Protein AF-A0A4R2BWL6-F1 (afdb_monomer_lite)

Secondary structure (DSSP, 8-state):
-EEEEEETTTTEEEEEEE--TTTTSSS-EEEEEEEEPPSSS--EEEEEEEEEETTEEEEEEEEE-S--

Foldseek 3Di:
DKDWDADPVVGGTPDIDDDCVCVVFADWDWDDWDWDDDPDPWIKIKTWTWGDDVPDTDIDIDIDRDDD

Sequence (68 aa):
MDLWCYDINQGKIVDSFLTLAGKSLTYREAEGMAVYGSTDATARLYFGFASGVTGDRRANFFYRNTLV

Radius of gyration: 13.99 Å; chains: 1; bounding box: 34×26×34 Å

Structure (mmCIF, N/CA/C/O backbone):
data_AF-A0A4R2BWL6-F1
#
_entry.id   AF-A0A4R2BWL6-F1
#
loop_
_atom_site.group_PDB
_atom_site.id
_atom_site.type_symbol
_atom_site.label_atom_id
_atom_site.label_alt_id
_atom_site.label_comp_id
_atom_site.label_asym_id
_atom_site.label_entity_id
_atom_site.label_seq_id
_atom_site.pdbx_PDB_ins_code
_atom_site.Cartn_x
_atom_site.Cartn_y
_atom_site.Cartn_z
_atom_site.occupancy
_atom_site.B_iso_or_equiv
_atom_site.auth_seq_id
_atom_site.auth_comp_id
_atom_site.auth_asym_id
_atom_site.auth_atom_id
_atom_site.pdbx_PDB_model_num
ATOM 1 N N . MET A 1 1 ? -1.881 -1.794 -8.373 1.00 83.12 1 MET A N 1
ATOM 2 C CA . MET A 1 1 ? -1.506 -2.137 -6.995 1.00 83.12 1 MET A CA 1
ATOM 3 C C . MET A 1 1 ? -2.697 -1.803 -6.144 1.00 83.12 1 MET A C 1
ATOM 5 O O . MET A 1 1 ? -3.071 -0.632 -6.096 1.00 83.12 1 MET A O 1
ATOM 9 N N . ASP A 1 2 ? -3.276 -2.822 -5.537 1.00 91.31 2 ASP A N 1
ATOM 10 C CA . ASP A 1 2 ? -4.397 -2.664 -4.627 1.00 91.31 2 ASP A CA 1
ATOM 11 C C . ASP A 1 2 ? -3.872 -2.610 -3.196 1.00 91.31 2 ASP A C 1
ATOM 13 O O . ASP A 1 2 ? -2.916 -3.300 -2.841 1.00 91.31 2 ASP A O 1
ATOM 17 N N . LEU A 1 3 ? -4.472 -1.738 -2.395 1.00 91.56 3 LEU A N 1
ATOM 18 C CA . LEU A 1 3 ? -4.296 -1.689 -0.951 1.00 91.56 3 LEU A CA 1
ATOM 19 C C . LEU A 1 3 ? -5.559 -2.264 -0.326 1.00 91.56 3 LEU A C 1
ATOM 21 O O . LEU A 1 3 ? -6.653 -1.806 -0.653 1.00 91.56 3 LEU A O 1
ATOM 25 N N . TRP A 1 4 ? -5.416 -3.245 0.558 1.00 94.19 4 TRP A N 1
ATOM 26 C CA . TRP A 1 4 ? -6.537 -3.847 1.276 1.00 94.19 4 TRP A CA 1
ATOM 27 C C . TRP A 1 4 ? -6.460 -3.501 2.755 1.00 94.19 4 TRP A C 1
ATOM 29 O O . TRP A 1 4 ? -5.402 -3.614 3.373 1.00 94.19 4 TRP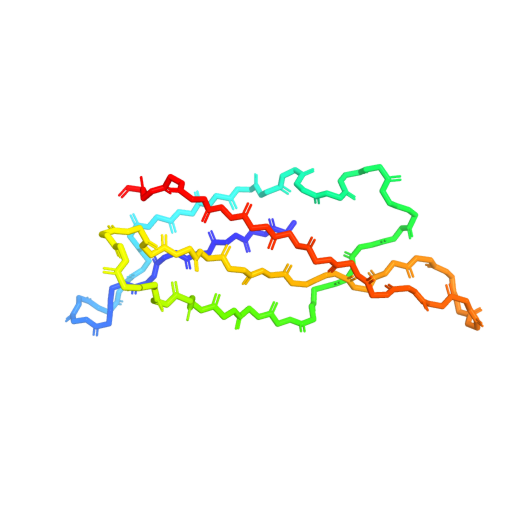 A O 1
ATOM 39 N N . CYS A 1 5 ? -7.596 -3.095 3.314 1.00 93.25 5 CYS A N 1
ATOM 40 C CA . CYS A 1 5 ? -7.778 -2.960 4.748 1.00 93.25 5 CYS A CA 1
ATOM 41 C C . CYS A 1 5 ? -8.457 -4.226 5.262 1.00 93.25 5 CYS A C 1
ATOM 43 O O . CYS A 1 5 ? -9.552 -4.575 4.816 1.00 93.25 5 CYS A O 1
ATOM 45 N N . TYR A 1 6 ? -7.802 -4.921 6.184 1.00 95.31 6 TYR A N 1
ATOM 46 C CA . TYR A 1 6 ? -8.313 -6.143 6.785 1.00 95.31 6 TYR A CA 1
ATOM 47 C C . TYR A 1 6 ? -8.596 -5.906 8.262 1.00 95.31 6 TYR A C 1
ATOM 49 O O . TYR A 1 6 ? -7.699 -5.533 9.020 1.00 95.31 6 TYR A O 1
ATOM 57 N N . ASP A 1 7 ? -9.837 -6.144 8.673 1.00 96.75 7 ASP A N 1
ATOM 58 C CA . ASP A 1 7 ? -10.192 -6.142 10.084 1.00 96.75 7 ASP A CA 1
ATOM 59 C C . ASP A 1 7 ? -9.809 -7.495 10.687 1.00 96.75 7 ASP A C 1
ATOM 61 O O . ASP A 1 7 ? -10.444 -8.522 10.434 1.00 96.75 7 ASP A O 1
ATOM 65 N N . ILE A 1 8 ? -8.753 -7.480 11.500 1.00 97.12 8 ILE A N 1
ATOM 66 C CA . ILE A 1 8 ? -8.223 -8.670 12.170 1.00 97.12 8 ILE A CA 1
ATOM 67 C C . ILE A 1 8 ? -9.178 -9.255 13.216 1.00 97.12 8 ILE A C 1
ATOM 69 O O . ILE A 1 8 ? -9.102 -10.450 13.485 1.00 97.12 8 ILE A O 1
ATOM 73 N N . ASN A 1 9 ? -10.084 -8.452 13.781 1.00 98.12 9 ASN A N 1
ATOM 74 C CA . ASN A 1 9 ? -11.057 -8.916 14.768 1.00 98.12 9 ASN A CA 1
ATOM 75 C C . ASN A 1 9 ? -12.268 -9.564 14.087 1.00 98.12 9 ASN A C 1
ATOM 77 O O . ASN A 1 9 ? -12.828 -10.524 14.609 1.00 98.12 9 ASN A O 1
ATOM 81 N N . GLN A 1 10 ? -12.674 -9.044 12.924 1.00 97.06 10 GLN A N 1
ATOM 82 C CA . GLN A 1 10 ? -13.802 -9.578 12.148 1.00 97.06 10 GLN A CA 1
ATOM 83 C C . GLN A 1 10 ? -13.393 -10.656 11.138 1.00 97.06 10 GLN A C 1
ATOM 85 O O . GLN A 1 10 ? -14.257 -11.358 10.615 1.00 97.06 10 GLN A O 1
ATOM 90 N N . GLY A 1 11 ? -12.098 -10.785 10.844 1.00 98.06 11 GLY A N 1
ATOM 91 C CA . GLY A 1 11 ? -11.577 -11.789 9.924 1.00 98.06 11 GLY A CA 1
ATOM 92 C C . GLY A 1 11 ? -11.961 -11.544 8.461 1.00 98.06 11 GLY A C 1
ATOM 93 O O . GLY A 1 11 ? -12.196 -12.500 7.723 1.00 98.06 11 GLY A O 1
ATOM 94 N N . LYS A 1 12 ? -12.085 -10.280 8.035 1.00 97.94 12 LYS A N 1
ATOM 95 C CA . LYS A 1 12 ? -12.485 -9.938 6.661 1.00 97.94 12 LYS A CA 1
ATOM 96 C C . LYS A 1 12 ? -11.836 -8.656 6.152 1.00 97.94 12 LYS A C 1
ATOM 98 O O . LYS A 1 12 ? -11.466 -7.771 6.921 1.00 97.94 12 LYS A O 1
ATOM 103 N N . ILE A 1 13 ? -11.769 -8.538 4.828 1.00 96.56 13 ILE A N 1
ATOM 104 C CA . ILE A 1 13 ? -11.456 -7.275 4.156 1.00 96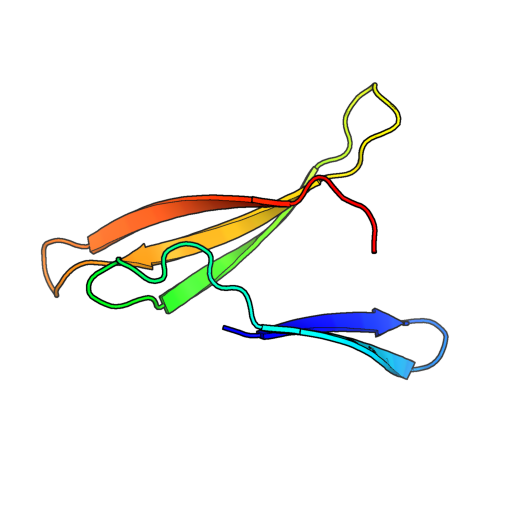.56 13 ILE A CA 1
ATOM 105 C C . ILE A 1 13 ? -12.629 -6.314 4.387 1.00 96.56 13 ILE A C 1
ATOM 107 O O . ILE A 1 13 ? -13.781 -6.671 4.134 1.00 96.56 13 ILE A O 1
ATOM 111 N N . VAL A 1 14 ? -12.333 -5.117 4.886 1.00 96.31 14 VAL A N 1
ATOM 112 C CA . VAL A 1 14 ? -13.320 -4.059 5.159 1.00 96.31 14 VAL A CA 1
ATOM 113 C C . VAL A 1 14 ? -13.228 -2.896 4.178 1.00 96.31 14 VAL A C 1
ATOM 115 O O . VAL A 1 14 ? -14.193 -2.152 4.052 1.00 96.31 14 VAL A O 1
ATOM 118 N N . ASP A 1 15 ? -12.108 -2.763 3.461 1.00 93.38 15 ASP A N 1
ATOM 119 C CA . ASP A 1 15 ? -11.950 -1.784 2.385 1.00 93.38 15 ASP A CA 1
ATOM 120 C C . ASP A 1 15 ? -10.874 -2.219 1.375 1.00 93.38 15 ASP A C 1
ATOM 122 O O . ASP A 1 15 ? -9.973 -3.005 1.688 1.00 93.38 15 ASP A O 1
ATOM 126 N N . SER A 1 16 ? -10.949 -1.684 0.159 1.00 93.19 16 SER A N 1
ATOM 127 C CA . SER A 1 16 ? -9.941 -1.862 -0.881 1.00 93.19 16 SER A CA 1
ATOM 128 C C . SER A 1 16 ? -9.810 -0.611 -1.742 1.00 93.19 16 SER A C 1
ATOM 130 O O . SER A 1 16 ? -10.807 -0.024 -2.155 1.00 93.19 16 SER A O 1
ATOM 132 N N . PHE A 1 17 ? -8.579 -0.239 -2.082 1.00 90.50 17 PHE A N 1
ATOM 133 C CA . PHE A 1 17 ? -8.304 0.942 -2.889 1.00 90.50 17 PHE A CA 1
ATOM 134 C C . PHE A 1 17 ? -7.234 0.675 -3.947 1.00 90.50 17 PHE A C 1
ATOM 136 O O . PHE A 1 17 ? -6.113 0.270 -3.630 1.00 90.50 17 PHE A O 1
ATOM 143 N N . LEU A 1 18 ? -7.548 0.991 -5.205 1.00 92.19 18 LEU A N 1
ATOM 144 C CA . LEU A 1 18 ? -6.577 0.984 -6.294 1.00 92.19 18 LEU A CA 1
ATOM 145 C C . LEU A 1 18 ? -5.749 2.274 -6.263 1.00 92.19 18 LEU A C 1
ATOM 147 O O . LEU A 1 18 ? -6.226 3.350 -6.629 1.00 92.19 18 LEU A O 1
ATOM 151 N N . THR A 1 19 ? -4.473 2.174 -5.888 1.00 90.81 19 THR A N 1
ATOM 152 C CA . THR A 1 19 ? -3.593 3.348 -5.864 1.00 90.81 19 THR A CA 1
ATOM 153 C C . THR A 1 19 ? -3.017 3.691 -7.240 1.00 90.81 19 THR A C 1
ATOM 155 O O . THR A 1 19 ? -2.404 2.860 -7.930 1.00 90.81 19 THR A O 1
ATOM 158 N N . LEU A 1 20 ? -3.154 4.969 -7.608 1.00 93.50 20 LEU A N 1
ATOM 159 C CA . LEU A 1 20 ? -2.537 5.579 -8.791 1.00 93.50 20 LEU A CA 1
ATOM 160 C C . LEU A 1 20 ? -1.146 6.171 -8.508 1.00 93.50 20 LEU A C 1
ATOM 162 O O . LEU A 1 20 ? -0.528 6.745 -9.404 1.00 93.50 20 LEU A O 1
ATOM 1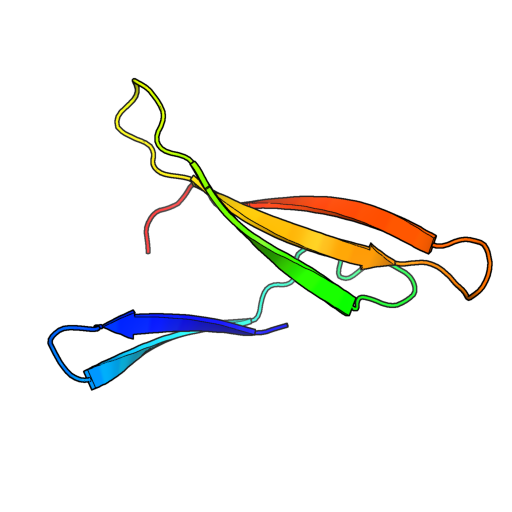66 N N . ALA A 1 21 ? -0.631 6.027 -7.284 1.00 93.62 21 ALA A N 1
ATOM 167 C CA . ALA A 1 21 ? 0.721 6.451 -6.947 1.00 93.62 21 ALA A CA 1
ATOM 168 C C . ALA A 1 21 ? 1.750 5.771 -7.862 1.00 93.62 21 ALA A C 1
ATOM 170 O O . ALA A 1 21 ? 1.698 4.557 -8.090 1.00 93.62 21 ALA A O 1
ATOM 171 N N . GLY A 1 22 ? 2.664 6.567 -8.416 1.00 93.56 22 GLY A N 1
ATOM 172 C CA . GLY A 1 22 ? 3.673 6.081 -9.352 1.00 93.56 22 GLY A CA 1
ATOM 173 C C . GLY A 1 22 ? 3.111 5.559 -10.680 1.00 93.56 22 GLY A C 1
ATOM 174 O O . GLY A 1 22 ? 3.801 4.801 -11.349 1.00 93.56 22 GLY A O 1
ATOM 175 N N . LYS A 1 23 ? 1.883 5.925 -11.090 1.00 95.00 23 LYS A N 1
ATOM 176 C CA . LYS A 1 23 ? 1.279 5.475 -12.367 1.00 95.00 23 LYS A CA 1
ATOM 177 C C . LYS A 1 23 ? 2.153 5.771 -13.595 1.00 95.00 23 LYS A C 1
ATOM 179 O O . LYS A 1 23 ? 2.078 5.037 -14.572 1.00 95.00 23 LYS A O 1
ATOM 184 N N . SER A 1 24 ? 2.947 6.838 -13.558 1.00 94.25 24 SER A N 1
ATOM 185 C CA . SER A 1 24 ? 3.856 7.225 -14.642 1.00 94.25 24 SER A CA 1
ATOM 186 C C . SER A 1 24 ? 5.191 6.472 -14.644 1.00 94.25 24 SER A C 1
ATOM 188 O O . SER A 1 24 ? 5.987 6.678 -15.556 1.00 94.25 24 SER A O 1
ATOM 190 N N . LEU A 1 25 ? 5.469 5.635 -13.639 1.00 94.06 25 LEU A N 1
ATOM 191 C CA . LEU A 1 25 ? 6.719 4.885 -13.558 1.00 94.06 25 LEU A CA 1
ATOM 192 C C . LEU A 1 25 ? 6.749 3.765 -14.605 1.00 9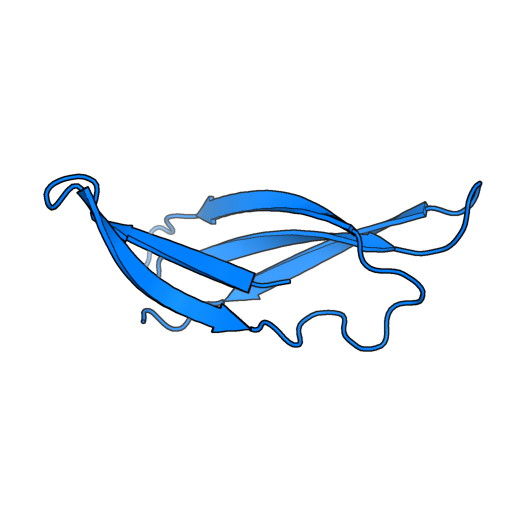4.06 25 LEU A C 1
ATOM 194 O O . LEU A 1 25 ? 5.788 3.009 -14.760 1.00 94.06 25 LEU A O 1
ATOM 198 N N . THR A 1 26 ? 7.884 3.630 -15.289 1.00 91.25 26 THR A N 1
ATOM 199 C CA . THR A 1 26 ? 8.171 2.471 -16.139 1.00 91.25 26 THR A CA 1
ATOM 200 C C . THR A 1 26 ? 8.341 1.253 -15.243 1.00 91.25 26 THR A C 1
ATOM 202 O O . THR A 1 26 ? 9.347 1.164 -14.545 1.00 91.25 26 THR A O 1
ATOM 205 N N . TYR A 1 27 ? 7.367 0.340 -15.270 1.00 89.12 27 TYR A N 1
ATOM 206 C CA . TYR A 1 27 ? 7.245 -0.788 -14.340 1.00 89.12 27 TYR A CA 1
ATOM 207 C C . TYR A 1 27 ? 7.029 -0.350 -12.879 1.00 89.12 27 TYR A C 1
ATOM 209 O O . TYR A 1 27 ? 7.557 0.658 -12.407 1.00 89.12 27 TYR A O 1
ATOM 217 N N . ARG A 1 28 ? 6.183 -1.092 -12.161 1.00 91.25 28 ARG A N 1
ATOM 218 C CA . ARG A 1 28 ? 5.797 -0.765 -10.785 1.00 91.25 28 ARG A CA 1
ATOM 219 C C . ARG A 1 28 ? 5.510 -2.044 -10.014 1.00 91.25 28 ARG A C 1
ATOM 221 O O . ARG A 1 28 ? 4.398 -2.565 -10.067 1.00 91.25 28 ARG A O 1
ATOM 228 N N . GLU A 1 29 ? 6.524 -2.521 -9.311 1.00 94.06 29 GLU A N 1
ATOM 229 C CA . GLU A 1 29 ? 6.473 -3.688 -8.430 1.00 94.06 29 GLU A CA 1
ATOM 230 C C . GLU A 1 29 ? 6.446 -3.218 -6.976 1.00 94.06 29 GLU A C 1
ATOM 232 O O . GLU A 1 29 ? 7.098 -2.234 -6.636 1.00 94.06 29 GLU A O 1
ATOM 237 N N . ALA A 1 30 ? 5.627 -3.846 -6.135 1.00 95.06 30 ALA A N 1
ATOM 238 C CA . ALA A 1 30 ? 5.440 -3.412 -4.756 1.00 95.06 30 ALA A CA 1
ATOM 239 C C . ALA A 1 30 ? 6.444 -4.052 -3.810 1.00 95.06 30 ALA A C 1
ATOM 241 O O . ALA A 1 30 ? 6.620 -5.262 -3.832 1.00 95.06 30 ALA A O 1
ATOM 242 N N . GLU A 1 31 ? 7.032 -3.229 -2.944 1.00 95.81 31 GLU A N 1
ATOM 243 C CA . GLU A 1 31 ? 8.223 -3.597 -2.164 1.00 95.81 31 GLU A CA 1
ATOM 244 C C . GLU A 1 31 ? 8.054 -3.304 -0.665 1.00 95.81 31 GLU A C 1
ATOM 246 O O . GLU A 1 31 ? 9.000 -2.974 0.048 1.00 95.81 31 GLU A O 1
ATOM 251 N N . GLY A 1 32 ? 6.816 -3.385 -0.177 1.00 95.12 32 GLY A N 1
ATOM 252 C CA . GLY A 1 32 ? 6.490 -3.238 1.239 1.00 95.12 32 GLY A CA 1
ATOM 253 C C . GLY A 1 32 ? 5.759 -1.949 1.603 1.00 95.12 32 GLY A C 1
ATOM 254 O O . GLY A 1 32 ? 5.545 -1.041 0.792 1.00 95.12 32 GLY A O 1
ATOM 255 N N . MET A 1 33 ? 5.323 -1.911 2.859 1.00 95.00 33 MET A N 1
ATOM 256 C CA . MET A 1 33 ? 4.517 -0.841 3.435 1.00 95.00 33 MET A CA 1
ATOM 257 C C . MET A 1 33 ? 4.782 -0.699 4.932 1.00 95.00 33 MET A C 1
ATOM 259 O O . MET A 1 33 ? 5.180 -1.658 5.591 1.00 95.00 33 MET A O 1
ATOM 263 N N . ALA A 1 34 ? 4.541 0.494 5.465 1.00 93.69 34 ALA A N 1
ATOM 264 C CA . ALA A 1 34 ? 4.675 0.792 6.883 1.00 93.69 34 ALA A CA 1
ATOM 265 C C . ALA A 1 34 ? 3.641 1.835 7.312 1.00 93.69 34 ALA A C 1
ATOM 267 O O . ALA A 1 34 ? 3.323 2.757 6.561 1.00 93.69 34 ALA A O 1
ATOM 268 N N . VAL A 1 35 ? 3.151 1.722 8.543 1.00 90.25 35 VAL A N 1
ATOM 269 C CA . VAL A 1 35 ? 2.380 2.787 9.188 1.00 90.25 35 VAL A CA 1
ATOM 270 C C . VAL A 1 35 ? 3.337 3.591 10.054 1.00 90.25 35 VAL A C 1
ATOM 272 O O . VAL A 1 35 ? 4.004 3.041 10.927 1.00 90.25 35 VAL A O 1
ATOM 275 N N . TYR A 1 36 ? 3.411 4.893 9.810 1.00 88.44 36 TYR A N 1
ATOM 276 C CA . TYR A 1 36 ? 4.159 5.817 10.651 1.00 88.44 36 TYR A CA 1
ATOM 277 C C . TYR A 1 36 ? 3.191 6.548 11.579 1.00 88.44 36 TYR A C 1
ATOM 279 O O . TYR A 1 36 ? 2.310 7.278 11.113 1.00 88.44 36 TYR A O 1
ATOM 287 N N . GLY A 1 37 ? 3.365 6.347 12.884 1.00 83.31 37 GLY A N 1
ATOM 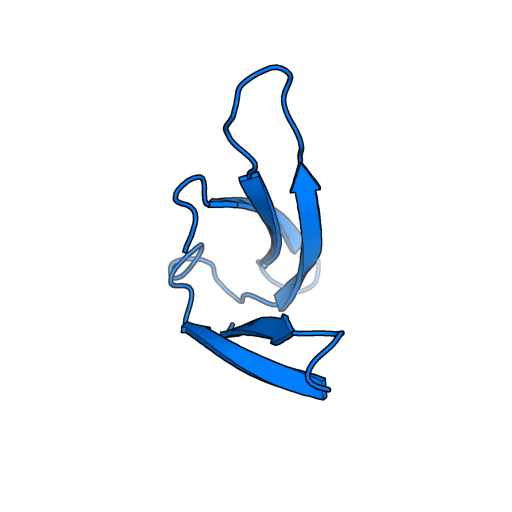288 C CA . GLY A 1 37 ? 2.751 7.182 13.910 1.00 83.31 37 GLY A CA 1
ATOM 289 C C . GLY A 1 37 ? 3.632 8.402 14.156 1.00 83.31 37 GLY A C 1
ATOM 290 O O . GLY A 1 37 ? 4.816 8.251 14.455 1.00 83.31 37 GLY A O 1
ATOM 291 N N . SER A 1 38 ? 3.079 9.603 14.000 1.00 69.88 38 SER A N 1
ATOM 292 C CA . SER A 1 38 ? 3.756 10.836 14.405 1.00 69.88 38 SER A CA 1
ATOM 293 C C . SER A 1 38 ? 3.370 11.215 15.842 1.00 69.88 38 SER A C 1
ATOM 295 O O . SER A 1 38 ? 2.501 10.595 16.449 1.00 69.88 38 SER A O 1
ATOM 297 N N . THR A 1 39 ? 4.023 12.238 16.395 1.00 76.38 39 THR A N 1
ATOM 298 C CA . THR A 1 39 ? 3.586 12.907 17.633 1.00 76.38 39 THR A CA 1
ATOM 299 C C . THR A 1 39 ? 2.317 13.735 17.422 1.00 76.38 39 THR A C 1
ATOM 301 O O . THR A 1 39 ? 1.679 14.136 18.392 1.00 76.38 39 THR A O 1
ATOM 304 N N . ASP A 1 40 ? 1.958 14.000 16.163 1.00 72.69 40 ASP A N 1
ATOM 305 C CA . ASP A 1 40 ? 0.669 14.557 15.772 1.00 72.69 40 ASP A CA 1
ATOM 306 C C . ASP A 1 40 ? -0.392 13.452 15.582 1.00 72.69 40 ASP A C 1
ATOM 308 O O . ASP A 1 40 ? -0.086 12.266 15.462 1.00 72.69 40 ASP A O 1
ATOM 312 N N . ALA A 1 41 ? -1.669 13.840 15.540 1.00 68.38 41 ALA A N 1
ATOM 313 C CA . ALA A 1 41 ? -2.787 12.908 15.378 1.00 68.38 41 ALA A CA 1
ATOM 314 C C . ALA A 1 41 ? -2.901 12.305 13.958 1.00 68.38 41 ALA A C 1
ATOM 316 O O . ALA A 1 41 ? -3.949 11.761 13.610 1.00 68.38 41 ALA A O 1
ATOM 317 N N . THR A 1 42 ? -1.870 12.409 13.110 1.00 76.12 42 THR A N 1
ATOM 318 C CA . THR A 1 42 ? -1.908 11.902 11.735 1.00 76.12 42 THR A CA 1
ATOM 319 C C . THR A 1 42 ? -1.056 10.645 11.584 1.00 76.12 42 THR A C 1
ATOM 321 O O . THR A 1 42 ? 0.153 10.685 11.353 1.00 76.12 42 THR A O 1
ATOM 324 N N . ALA A 1 43 ? -1.714 9.487 11.662 1.00 84.75 43 ALA A N 1
ATOM 325 C CA . ALA A 1 43 ? -1.135 8.252 11.152 1.00 84.75 43 ALA A CA 1
ATOM 326 C C . ALA A 1 43 ? -0.990 8.352 9.625 1.00 84.75 43 ALA A C 1
ATOM 328 O O . ALA A 1 43 ? -1.894 8.826 8.932 1.00 84.75 43 ALA A O 1
ATOM 329 N N . ARG A 1 44 ? 0.149 7.907 9.088 1.00 88.56 44 ARG A N 1
ATOM 330 C CA . ARG A 1 44 ? 0.415 7.908 7.642 1.00 88.56 44 ARG A CA 1
ATOM 331 C C . ARG A 1 44 ? 0.748 6.503 7.178 1.00 88.56 44 ARG A C 1
ATOM 333 O O . ARG A 1 44 ? 1.612 5.847 7.760 1.00 88.56 44 ARG A O 1
ATOM 340 N N . LEU A 1 45 ? 0.089 6.062 6.112 1.00 90.75 45 LEU A N 1
ATOM 341 C CA . LEU A 1 45 ? 0.437 4.820 5.432 1.00 90.75 45 LEU A CA 1
ATOM 342 C C . LEU A 1 45 ? 1.475 5.127 4.357 1.00 90.75 45 LEU A C 1
ATOM 344 O O . LEU A 1 45 ? 1.189 5.849 3.401 1.00 90.75 45 LEU A O 1
ATOM 348 N N . TYR A 1 46 ? 2.657 4.552 4.512 1.00 93.56 46 TYR A N 1
ATOM 349 C CA . TYR A 1 46 ? 3.745 4.597 3.552 1.00 93.56 46 TYR A CA 1
ATOM 350 C C . TYR A 1 46 ? 3.841 3.281 2.786 1.00 93.56 46 TYR A C 1
ATOM 352 O O . TYR A 1 46 ? 3.616 2.210 3.348 1.00 93.56 46 TYR A O 1
ATOM 360 N N . PHE A 1 47 ? 4.199 3.353 1.509 1.00 94.94 47 PHE A N 1
ATOM 361 C CA . PHE A 1 47 ? 4.406 2.176 0.669 1.00 94.94 47 PHE A CA 1
ATOM 362 C C . PHE A 1 47 ? 5.419 2.461 -0.439 1.00 94.94 47 PHE A C 1
ATOM 364 O O . PHE A 1 47 ? 5.545 3.592 -0.924 1.00 94.94 47 PHE A O 1
ATOM 371 N N . GLY A 1 48 ? 6.163 1.421 -0.809 1.00 96.06 48 GLY A N 1
ATOM 372 C CA . GLY A 1 48 ? 7.264 1.502 -1.758 1.00 96.06 48 GLY A CA 1
ATOM 373 C C . GLY A 1 48 ? 6.977 0.795 -3.077 1.00 96.06 48 GLY A C 1
ATOM 374 O O . GLY A 1 48 ? 6.304 -0.238 -3.107 1.00 96.06 48 GLY A O 1
ATOM 375 N N . PHE A 1 49 ? 7.537 1.338 -4.160 1.00 96.50 49 PHE A N 1
ATOM 376 C CA . PHE A 1 49 ? 7.601 0.659 -5.451 1.00 96.50 49 PHE A CA 1
ATOM 377 C C . PHE A 1 49 ? 9.035 0.574 -5.972 1.00 96.50 49 PHE A C 1
ATOM 379 O O . PHE A 1 49 ? 9.731 1.594 -6.031 1.00 96.50 49 PHE A O 1
ATOM 386 N N . ALA A 1 50 ? 9.429 -0.607 -6.448 1.00 96.50 50 ALA A N 1
ATOM 387 C CA . ALA A 1 50 ? 10.511 -0.737 -7.409 1.00 96.50 50 ALA A CA 1
ATOM 388 C C . ALA A 1 50 ? 10.000 -0.338 -8.799 1.00 96.50 50 ALA A C 1
ATOM 390 O O . ALA A 1 50 ? 8.933 -0.768 -9.247 1.00 96.50 50 ALA A O 1
ATOM 391 N N . SER A 1 51 ? 10.777 0.488 -9.491 1.00 96.25 51 SER A N 1
ATOM 392 C CA . SER A 1 51 ? 10.527 0.872 -10.880 1.00 96.25 51 SER A CA 1
ATOM 393 C C . SER A 1 51 ? 11.794 0.791 -11.714 1.00 96.25 51 SER A C 1
ATOM 395 O O . SER A 1 51 ? 12.881 0.584 -11.181 1.00 96.25 51 SER A O 1
ATOM 397 N N . GLY A 1 52 ? 11.670 1.062 -13.007 1.00 94.75 52 GLY A N 1
ATOM 398 C CA . GLY A 1 52 ? 12.771 1.029 -13.957 1.00 94.75 52 GLY A CA 1
ATOM 399 C C . GLY A 1 52 ? 12.898 -0.335 -14.622 1.00 94.75 52 GLY A C 1
ATOM 400 O O . GLY A 1 52 ? 11.962 -1.134 -14.642 1.00 94.75 52 GLY A O 1
ATOM 401 N N . VAL A 1 53 ? 14.063 -0.584 -15.205 1.00 93.69 53 VAL A N 1
ATOM 402 C CA . VAL A 1 53 ? 14.351 -1.802 -15.972 1.00 93.69 53 VAL A CA 1
ATOM 403 C C . VAL A 1 53 ? 15.406 -2.642 -15.258 1.00 93.69 53 VAL A C 1
ATOM 405 O O . VAL A 1 53 ? 16.057 -2.188 -14.317 1.00 93.69 53 VAL A O 1
ATOM 408 N N . THR A 1 54 ? 15.588 -3.889 -15.687 1.00 91.12 54 THR A N 1
ATOM 409 C CA . THR A 1 54 ? 16.657 -4.755 -15.169 1.00 91.12 54 THR A CA 1
ATOM 410 C C . THR A 1 54 ? 18.016 -4.060 -15.296 1.00 91.12 54 THR A C 1
ATOM 412 O O . THR A 1 54 ? 18.389 -3.630 -16.383 1.00 91.12 54 THR A O 1
ATOM 415 N N . GLY A 1 55 ? 18.746 -3.943 -14.183 1.00 93.69 55 GLY A N 1
ATOM 416 C CA . GLY A 1 55 ? 20.036 -3.243 -14.114 1.00 93.69 55 GLY A CA 1
ATOM 417 C C . GLY A 1 55 ? 19.962 -1.744 -13.781 1.00 93.69 55 GLY A C 1
ATOM 418 O O . GLY A 1 55 ? 20.978 -1.184 -13.391 1.00 93.69 55 GLY A O 1
ATOM 419 N N . ASP A 1 56 ? 18.782 -1.116 -13.850 1.00 94.62 56 ASP A N 1
ATOM 420 C CA . ASP A 1 56 ? 18.518 0.265 -13.397 1.00 94.62 56 ASP A CA 1
ATOM 421 C C . ASP A 1 56 ? 17.183 0.310 -12.638 1.00 94.62 56 ASP A C 1
ATOM 423 O O . ASP A 1 56 ? 16.190 0.897 -13.086 1.00 94.62 56 ASP A O 1
ATOM 427 N N . ARG A 1 57 ? 17.131 -0.393 -11.498 1.00 95.19 57 ARG A N 1
ATOM 428 C CA . ARG A 1 57 ? 15.969 -0.351 -10.605 1.00 95.19 57 ARG A CA 1
ATOM 429 C C . ARG A 1 57 ? 16.069 0.832 -9.652 1.00 95.19 57 ARG A C 1
ATOM 431 O O . ARG A 1 57 ? 17.116 1.087 -9.063 1.00 95.19 57 ARG A O 1
ATOM 438 N N . ARG A 1 58 ? 14.945 1.517 -9.453 1.00 96.31 58 ARG A N 1
ATOM 439 C CA . ARG A 1 58 ? 14.817 2.668 -8.552 1.00 96.31 58 ARG A CA 1
ATOM 440 C C . ARG A 1 58 ? 13.808 2.369 -7.460 1.00 96.31 58 ARG A C 1
ATOM 442 O O . ARG A 1 58 ? 12.753 1.800 -7.735 1.00 96.31 58 ARG A O 1
ATOM 449 N N . ALA A 1 59 ? 14.131 2.789 -6.242 1.00 95.81 59 ALA A N 1
ATOM 450 C CA . ALA A 1 59 ? 13.214 2.759 -5.116 1.00 95.81 59 ALA A CA 1
ATOM 451 C C . ALA A 1 59 ? 12.415 4.065 -5.076 1.00 95.81 59 ALA A C 1
ATOM 453 O O . ALA A 1 59 ? 12.985 5.155 -5.091 1.00 95.81 59 ALA A O 1
ATOM 454 N N . ASN A 1 60 ? 11.094 3.947 -5.015 1.00 95.75 60 ASN A N 1
ATOM 455 C CA . ASN A 1 60 ? 10.180 5.078 -4.933 1.00 95.75 60 ASN A CA 1
ATOM 456 C C . ASN A 1 60 ? 9.343 4.942 -3.671 1.00 95.75 60 ASN A C 1
ATOM 458 O O . ASN A 1 60 ? 8.906 3.840 -3.339 1.00 95.75 60 ASN A O 1
ATOM 462 N N . PHE A 1 61 ? 9.080 6.060 -3.004 1.00 94.50 61 PHE A N 1
ATOM 463 C CA . PHE A 1 61 ? 8.355 6.080 -1.743 1.00 94.50 61 PHE A CA 1
ATOM 464 C C . PHE A 1 61 ? 7.170 7.035 -1.829 1.00 94.50 61 PHE A C 1
ATOM 466 O O . PHE A 1 61 ? 7.317 8.191 -2.226 1.00 94.50 61 PHE A O 1
ATOM 473 N N . PHE A 1 62 ? 5.991 6.539 -1.466 1.00 94.00 62 PHE A N 1
ATOM 474 C CA . PHE A 1 62 ? 4.741 7.289 -1.484 1.00 94.00 62 PHE A CA 1
ATOM 475 C C . PHE A 1 62 ? 4.063 7.185 -0.122 1.00 94.00 62 PHE A C 1
ATOM 477 O O . PHE A 1 62 ? 4.329 6.261 0.649 1.00 94.00 62 PHE A O 1
ATOM 484 N N . TYR A 1 63 ? 3.172 8.129 0.170 1.00 91.12 63 TYR A N 1
ATOM 485 C CA . TYR A 1 63 ? 2.396 8.105 1.401 1.00 91.12 63 TYR A CA 1
ATOM 486 C C . TYR A 1 63 ? 0.967 8.582 1.188 1.00 91.12 63 TYR A C 1
ATOM 488 O O . TYR A 1 63 ? 0.675 9.343 0.263 1.00 91.12 63 TYR A O 1
ATOM 496 N N . ARG A 1 64 ? 0.085 8.143 2.083 1.00 84.25 64 ARG A N 1
ATOM 497 C CA . ARG A 1 64 ? -1.279 8.643 2.236 1.00 84.25 64 ARG A CA 1
ATOM 498 C C . ARG A 1 64 ? -1.464 9.127 3.673 1.00 84.25 64 ARG A C 1
ATOM 500 O O . ARG A 1 64 ? -1.117 8.417 4.614 1.00 84.25 64 ARG A O 1
ATOM 507 N N . ASN A 1 65 ? -1.977 10.344 3.822 1.00 78.81 65 ASN A N 1
ATOM 508 C CA . ASN A 1 65 ? -2.201 11.028 5.103 1.00 78.81 65 ASN A CA 1
ATOM 509 C C . ASN A 1 65 ? -3.685 11.294 5.405 1.00 78.81 65 ASN A C 1
ATOM 511 O O . ASN A 1 65 ? -4.005 11.830 6.460 1.00 78.81 65 ASN A O 1
ATOM 515 N N . THR A 1 66 ? -4.585 10.939 4.490 1.00 68.06 66 THR A N 1
ATOM 516 C CA . THR A 1 66 ? -6.019 10.858 4.762 1.00 68.06 66 THR A CA 1
ATOM 517 C C . THR A 1 66 ? -6.329 9.473 5.308 1.00 68.06 66 THR A C 1
ATOM 519 O O . THR A 1 66 ? -6.145 8.475 4.605 1.00 68.06 66 THR A O 1
ATOM 522 N N . LEU A 1 67 ? -6.771 9.438 6.567 1.00 57.31 67 LEU A N 1
ATOM 523 C CA . LEU A 1 67 ? -7.430 8.278 7.157 1.00 57.31 67 LEU A CA 1
ATOM 524 C C . LEU A 1 67 ? -8.659 7.950 6.297 1.00 57.31 67 LEU A C 1
ATOM 526 O O . LEU A 1 67 ? -9.398 8.858 5.909 1.00 57.31 67 LEU A O 1
ATOM 530 N N . VAL A 1 68 ? -8.778 6.676 5.923 1.00 53.94 68 VAL A N 1
ATOM 531 C CA . VAL A 1 68 ? -10.009 6.107 5.356 1.00 53.94 68 VAL A CA 1
ATOM 532 C C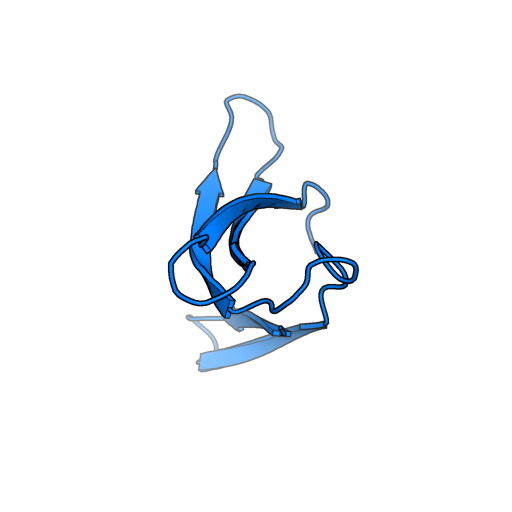 . VAL A 1 68 ? -11.140 6.197 6.369 1.00 53.94 68 VAL A C 1
ATOM 534 O O . VAL A 1 68 ? -10.851 6.026 7.576 1.00 53.94 68 VAL A O 1
#

pLDDT: mean 90.11, std 9.3, range [53.94, 98.12]